Protein AF-A0A947QPL3-F1 (afdb_monomer_lite)

Sequence (149 aa):
MFKGFVDMWQIWFLKKYSDRPLHLFGVGGIFISGLGTMILIPGDYVTPADLKDLAFYTEAAEVTVSDPDGRWIVFSQGYLPNWKAYIDGSETKIYRVDGILMGVFLPPGTHKILFEYDDDLLGMVQHIKDRCFLDTYRIISLLNQKREK

Structure (mmCIF, N/CA/C/O backbone):
data_AF-A0A947QPL3-F1
#
_entry.id   AF-A0A947QPL3-F1
#
loop_
_atom_site.group_PDB
_atom_site.id
_atom_site.type_symbol
_atom_site.label_atom_id
_atom_site.label_alt_id
_atom_site.label_comp_id
_atom_site.label_asym_id
_atom_site.label_entity_id
_atom_site.label_seq_id
_atom_site.pdbx_PDB_ins_code
_atom_site.Cartn_x
_atom_site.Cartn_y
_atom_site.Cartn_z
_atom_site.occupancy
_atom_site.B_iso_or_equiv
_atom_site.auth_seq_id
_atom_site.auth_comp_id
_atom_site.auth_asym_id
_atom_site.auth_atom_id
_atom_site.pdbx_PDB_model_num
ATOM 1 N N . MET A 1 1 ? 47.272 -15.536 -20.206 1.00 68.94 1 MET A N 1
ATOM 2 C CA . MET A 1 1 ? 46.851 -15.211 -21.589 1.00 68.94 1 MET A CA 1
ATOM 3 C C . MET A 1 1 ? 45.784 -14.111 -21.642 1.00 68.94 1 MET A C 1
ATOM 5 O O . MET A 1 1 ? 45.967 -13.172 -22.397 1.00 68.94 1 MET A O 1
ATOM 9 N N . PHE A 1 2 ? 44.743 -14.140 -20.797 1.00 75.44 2 PHE A N 1
ATOM 10 C CA . PHE A 1 2 ? 43.670 -13.122 -20.797 1.00 75.44 2 PHE A CA 1
ATOM 11 C C . PHE A 1 2 ? 44.112 -11.697 -20.403 1.00 75.44 2 PHE A C 1
ATOM 13 O O . PHE A 1 2 ? 43.624 -10.722 -20.963 1.00 75.44 2 PHE A O 1
ATOM 20 N N . LYS A 1 3 ? 45.077 -11.564 -19.482 1.00 72.75 3 LYS A N 1
ATOM 21 C CA . LYS A 1 3 ? 45.511 -10.263 -18.942 1.00 72.75 3 LYS A CA 1
ATOM 22 C C . LYS A 1 3 ? 46.083 -9.304 -20.000 1.00 72.75 3 LYS A C 1
ATOM 24 O O . LYS A 1 3 ? 45.757 -8.128 -19.971 1.00 72.75 3 LYS A O 1
ATOM 29 N N . GLY A 1 4 ? 46.847 -9.809 -20.974 1.00 85.56 4 GLY A N 1
ATOM 30 C CA . GLY A 1 4 ? 47.403 -8.975 -22.051 1.00 85.56 4 GLY A CA 1
ATOM 31 C C . GLY A 1 4 ? 46.351 -8.482 -23.049 1.00 85.56 4 GLY A C 1
ATOM 32 O O . GLY A 1 4 ? 46.457 -7.372 -23.557 1.00 85.56 4 GLY A O 1
ATOM 33 N N . PHE A 1 5 ? 45.303 -9.274 -23.290 1.00 89.50 5 PHE A N 1
ATOM 34 C CA . PHE A 1 5 ? 44.168 -8.846 -24.107 1.00 89.50 5 PHE A CA 1
ATOM 35 C C . PHE A 1 5 ? 43.360 -7.750 -23.402 1.00 89.50 5 PHE A C 1
ATOM 37 O O . PHE A 1 5 ? 43.024 -6.745 -24.022 1.00 89.50 5 PHE A O 1
ATOM 44 N N . VAL A 1 6 ? 43.107 -7.919 -22.099 1.00 82.62 6 VAL A N 1
ATOM 45 C CA . VAL A 1 6 ? 42.395 -6.928 -21.278 1.00 82.62 6 VAL A CA 1
ATOM 46 C C . VAL A 1 6 ? 43.172 -5.613 -21.201 1.00 82.62 6 VAL A C 1
ATOM 48 O O . VAL A 1 6 ? 42.583 -4.568 -21.456 1.00 82.62 6 VAL A O 1
ATOM 51 N N . ASP A 1 7 ? 44.483 -5.655 -20.947 1.00 84.62 7 ASP A N 1
ATOM 52 C CA . ASP A 1 7 ? 45.324 -4.449 -20.911 1.00 84.62 7 ASP A CA 1
ATOM 53 C C . ASP A 1 7 ? 45.351 -3.737 -22.271 1.00 84.62 7 ASP A C 1
ATOM 55 O O . ASP A 1 7 ? 45.200 -2.518 -22.345 1.00 84.62 7 ASP A O 1
ATOM 59 N N . MET A 1 8 ? 45.482 -4.483 -23.373 1.00 90.62 8 MET A N 1
ATOM 60 C CA . MET A 1 8 ? 45.481 -3.904 -24.719 1.00 90.62 8 MET A CA 1
ATOM 61 C C . MET A 1 8 ? 44.127 -3.269 -25.064 1.00 90.62 8 MET A C 1
ATOM 63 O O . MET A 1 8 ? 44.080 -2.180 -25.641 1.00 90.62 8 MET A O 1
ATOM 67 N N . TRP A 1 9 ? 43.026 -3.913 -24.671 1.00 84.69 9 TRP A N 1
ATOM 68 C CA . TRP A 1 9 ? 41.676 -3.386 -24.843 1.00 84.69 9 TRP A CA 1
ATOM 69 C C . TRP A 1 9 ? 41.435 -2.142 -23.976 1.00 84.69 9 TRP A C 1
ATOM 71 O O . TRP A 1 9 ? 40.903 -1.155 -24.480 1.00 84.69 9 TRP A O 1
ATOM 81 N N . GLN A 1 10 ? 41.902 -2.130 -22.721 1.00 80.44 10 GLN A N 1
ATOM 82 C CA . GLN A 1 10 ? 41.809 -0.970 -21.829 1.00 80.44 10 GLN A CA 1
ATOM 83 C C . GLN A 1 10 ? 42.613 0.226 -22.345 1.00 80.44 10 GLN A C 1
ATOM 85 O O . GLN A 1 10 ? 42.090 1.337 -22.379 1.00 80.44 10 GLN A O 1
ATOM 90 N N . ILE A 1 11 ? 43.853 0.020 -22.796 1.00 83.44 11 ILE A N 1
ATOM 91 C CA . ILE A 1 11 ? 44.698 1.100 -23.329 1.00 83.44 11 ILE A CA 1
ATOM 92 C C . ILE A 1 11 ? 44.093 1.671 -24.614 1.00 83.44 11 ILE A C 1
ATOM 94 O O . ILE A 1 11 ? 44.034 2.890 -24.790 1.00 83.44 11 ILE A O 1
ATOM 98 N N . TRP A 1 12 ? 43.610 0.804 -25.508 1.00 85.69 12 TRP A N 1
ATOM 99 C CA . TRP A 1 12 ? 42.926 1.232 -26.726 1.00 85.69 12 TRP A CA 1
ATOM 100 C C . TRP A 1 12 ? 41.656 2.027 -26.410 1.00 85.69 12 TRP A C 1
ATOM 102 O O . TRP A 1 12 ? 41.449 3.102 -26.975 1.00 85.69 12 TRP A O 1
ATOM 112 N N . PHE A 1 13 ? 40.835 1.530 -25.485 1.00 77.75 13 PHE A N 1
ATOM 113 C CA . PHE A 1 13 ? 39.587 2.163 -25.077 1.00 77.75 13 PHE A CA 1
ATOM 114 C C . PHE A 1 13 ? 39.843 3.542 -24.459 1.00 77.75 13 PHE A C 1
ATOM 116 O O . PHE A 1 13 ? 39.280 4.536 -24.915 1.00 77.75 13 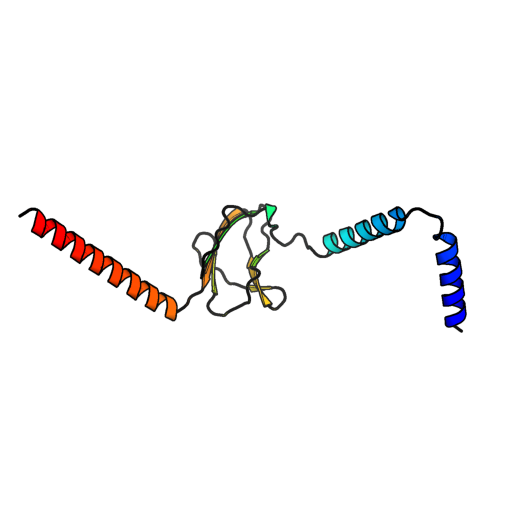PHE A O 1
ATOM 123 N N . LEU A 1 14 ? 40.767 3.634 -23.497 1.00 71.62 14 LEU A N 1
ATOM 124 C CA . LEU A 1 14 ? 41.124 4.900 -22.857 1.00 71.62 14 LEU A CA 1
ATOM 125 C C . LEU A 1 14 ? 41.668 5.905 -23.876 1.00 71.62 14 LEU A C 1
ATOM 127 O O . LEU A 1 14 ? 41.255 7.057 -23.866 1.00 71.62 14 LEU A O 1
ATOM 131 N N . LYS A 1 15 ? 42.502 5.479 -24.830 1.00 77.38 15 LYS A N 1
ATOM 132 C CA . LYS A 1 15 ? 43.033 6.374 -25.868 1.00 77.38 15 LYS A CA 1
ATOM 133 C C . LYS A 1 15 ? 41.975 6.816 -26.885 1.00 77.38 15 LYS A C 1
ATOM 135 O O . LYS A 1 15 ? 42.004 7.950 -27.347 1.00 77.38 15 LYS A O 1
ATOM 140 N N . LYS A 1 16 ? 41.031 5.940 -27.246 1.00 76.75 16 LYS A N 1
ATOM 141 C CA . LYS A 1 16 ? 39.964 6.233 -28.221 1.00 76.75 16 LYS A CA 1
ATOM 142 C C . LYS A 1 16 ? 38.925 7.219 -27.675 1.00 76.75 16 LYS A C 1
ATOM 144 O O . LYS A 1 16 ? 38.334 7.963 -28.463 1.00 76.75 16 LYS A O 1
ATOM 149 N N . TYR A 1 17 ? 38.713 7.212 -26.359 1.00 67.19 17 TYR A N 1
ATOM 150 C CA . TYR A 1 17 ? 37.692 8.010 -25.680 1.00 67.19 17 TYR A CA 1
ATOM 151 C C . TYR A 1 17 ? 38.248 9.110 -24.750 1.00 67.19 17 TYR A C 1
ATOM 153 O O . TYR A 1 17 ? 37.446 9.874 -24.226 1.00 67.19 17 TYR A O 1
ATOM 161 N N . SER A 1 18 ? 39.576 9.256 -24.603 1.00 68.81 18 SER A N 1
ATOM 162 C CA . SER A 1 18 ? 40.235 10.337 -23.831 1.00 68.81 18 SER A CA 1
ATOM 163 C C . SER A 1 18 ? 39.877 11.740 -24.335 1.00 68.81 18 SER A C 1
ATOM 165 O O . SER A 1 18 ? 39.705 12.656 -23.538 1.00 68.81 18 SER A O 1
ATOM 167 N N . ASP A 1 19 ? 39.714 11.898 -25.652 1.00 71.12 19 ASP A N 1
ATOM 168 C CA . ASP A 1 19 ? 39.564 13.215 -26.291 1.00 71.12 19 ASP A CA 1
ATOM 169 C C . ASP A 1 19 ? 38.110 13.539 -26.697 1.00 71.12 19 ASP A C 1
ATOM 171 O O . ASP A 1 19 ? 37.863 14.499 -27.428 1.00 71.12 19 ASP A O 1
ATOM 175 N N . ARG A 1 20 ? 37.119 12.733 -26.273 1.00 68.44 20 ARG A N 1
ATOM 176 C CA . ARG A 1 20 ? 35.694 12.954 -26.600 1.00 68.44 20 ARG A CA 1
ATOM 177 C C . ARG A 1 20 ? 34.917 13.483 -25.382 1.00 68.44 20 ARG A C 1
ATOM 179 O O . ARG A 1 20 ? 35.105 12.973 -24.283 1.00 68.44 20 ARG A O 1
ATOM 186 N N . PRO A 1 21 ? 34.016 14.473 -25.551 1.00 59.44 21 PRO A N 1
ATOM 187 C CA . PRO A 1 21 ? 33.370 15.160 -24.432 1.00 59.44 21 PRO A CA 1
ATOM 188 C C . PRO A 1 21 ? 32.486 14.222 -23.595 1.00 59.44 21 PRO A C 1
ATOM 190 O O . PRO A 1 21 ? 31.703 13.447 -24.148 1.00 59.44 21 PRO A O 1
ATOM 193 N N . LEU A 1 22 ? 32.568 14.368 -22.266 1.00 62.41 22 LEU A N 1
ATOM 194 C CA . LEU A 1 22 ? 31.955 13.571 -21.182 1.00 62.41 22 LEU A CA 1
ATOM 195 C C . LEU A 1 22 ? 30.463 13.186 -21.369 1.00 62.41 22 LEU A C 1
ATOM 197 O O . LEU A 1 22 ? 29.989 12.217 -20.776 1.00 62.41 22 LEU A O 1
ATOM 201 N N . HIS A 1 23 ? 29.720 13.895 -22.226 1.00 64.31 23 HIS A N 1
ATOM 202 C CA . HIS A 1 23 ? 28.300 13.654 -22.511 1.00 64.31 23 HIS A CA 1
ATOM 203 C C . HIS A 1 23 ? 27.981 12.258 -23.082 1.00 64.31 23 HIS A C 1
ATOM 205 O O . HIS A 1 23 ? 26.883 11.761 -22.849 1.00 64.31 23 HIS A O 1
ATOM 211 N N . LEU A 1 24 ? 28.911 11.596 -23.788 1.00 64.00 24 LEU A N 1
ATOM 212 C CA . LEU A 1 24 ? 28.639 10.284 -24.397 1.00 64.00 24 LEU A CA 1
ATOM 213 C C . LEU A 1 24 ? 28.476 9.182 -23.333 1.00 64.00 24 LEU A C 1
ATOM 215 O O . LEU A 1 24 ? 27.662 8.275 -23.493 1.00 64.00 24 LEU A O 1
ATOM 219 N N . PHE A 1 25 ? 29.219 9.295 -22.228 1.00 63.41 25 PHE A N 1
ATOM 220 C CA . PHE A 1 25 ? 29.116 8.385 -21.085 1.00 63.41 25 PHE A CA 1
ATOM 221 C C . PHE A 1 25 ? 27.958 8.760 -20.157 1.00 63.41 25 PHE A C 1
ATOM 223 O O . PHE A 1 25 ? 27.276 7.872 -19.651 1.00 63.41 25 PHE A O 1
ATOM 230 N N . GLY A 1 26 ? 27.679 10.057 -19.993 1.00 65.31 26 GLY A N 1
ATOM 231 C CA . GLY A 1 26 ? 26.525 10.527 -19.223 1.00 65.31 26 GLY A CA 1
ATOM 232 C C . GLY A 1 26 ? 25.193 10.111 -19.851 1.00 65.31 26 GLY A C 1
ATOM 233 O O . GLY A 1 26 ? 24.384 9.457 -19.202 1.00 65.31 26 GLY A O 1
ATOM 234 N N . VAL A 1 27 ? 24.978 10.420 -21.134 1.00 70.31 27 VAL A N 1
ATOM 235 C CA . VAL A 1 27 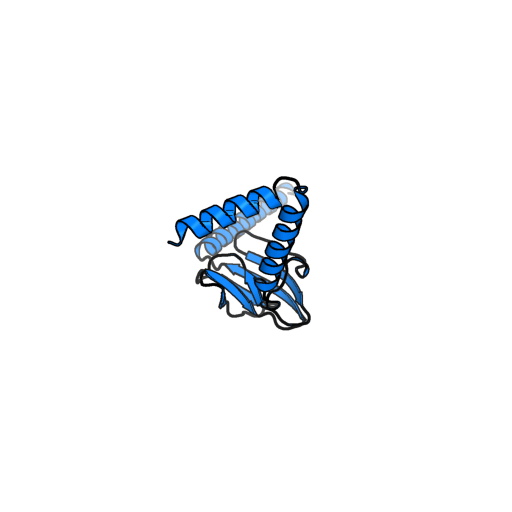? 23.705 10.143 -21.823 1.00 70.31 27 VAL A CA 1
ATOM 236 C C . VAL A 1 27 ? 23.484 8.642 -22.008 1.00 70.31 27 VAL A C 1
ATOM 238 O O . VAL A 1 27 ? 22.377 8.164 -21.776 1.00 70.31 27 VAL A O 1
ATOM 241 N N . GLY A 1 28 ? 24.529 7.879 -22.351 1.00 73.44 28 GLY A N 1
ATOM 242 C CA . GLY A 1 28 ? 24.443 6.418 -22.433 1.00 73.44 28 GLY A CA 1
ATOM 243 C C . GLY A 1 28 ? 24.114 5.770 -21.085 1.00 73.44 28 GLY A C 1
ATOM 244 O O . GLY A 1 28 ? 23.262 4.887 -21.019 1.00 73.44 28 GLY A O 1
ATOM 245 N N . GLY A 1 29 ? 24.725 6.251 -19.997 1.00 71.69 29 GLY A N 1
ATOM 246 C CA . GLY A 1 29 ? 24.426 5.786 -18.642 1.00 71.69 29 GLY A CA 1
ATOM 247 C C . GLY A 1 29 ? 23.004 6.129 -18.192 1.00 71.69 29 GLY A C 1
ATOM 248 O O . GLY A 1 29 ? 22.332 5.279 -17.610 1.00 71.69 29 GLY A O 1
ATOM 249 N N . ILE A 1 30 ? 22.511 7.328 -18.525 1.00 74.56 30 ILE A N 1
ATOM 250 C CA . ILE A 1 30 ? 21.128 7.751 -18.252 1.00 74.56 30 ILE A CA 1
ATOM 251 C C . ILE A 1 30 ? 20.137 6.886 -19.042 1.00 74.56 30 ILE A C 1
ATOM 253 O O . ILE A 1 30 ? 19.139 6.445 -18.481 1.00 74.56 30 ILE A O 1
ATOM 257 N N . PHE A 1 31 ? 20.432 6.573 -20.307 1.00 78.44 31 PHE A N 1
ATOM 258 C CA . PHE A 1 31 ? 19.586 5.708 -21.134 1.00 78.44 31 PHE A CA 1
ATOM 259 C C . PHE A 1 31 ? 19.512 4.272 -20.611 1.00 78.44 31 PHE A C 1
ATOM 261 O O . PHE A 1 31 ? 18.423 3.714 -20.513 1.00 78.44 31 PHE A O 1
ATOM 268 N N . ILE A 1 32 ? 20.652 3.674 -20.253 1.00 77.38 32 ILE A N 1
ATOM 269 C CA . ILE A 1 32 ? 20.696 2.307 -19.711 1.00 77.38 32 ILE A CA 1
ATOM 270 C C . ILE A 1 32 ? 19.989 2.251 -18.354 1.00 77.38 32 ILE A C 1
ATOM 272 O O . ILE A 1 32 ? 19.215 1.329 -18.106 1.00 77.38 32 ILE A O 1
ATOM 276 N N . SER A 1 33 ? 20.197 3.259 -17.504 1.00 73.75 33 SER A N 1
ATOM 277 C CA . SER A 1 33 ? 19.512 3.358 -16.210 1.00 73.75 33 SER A CA 1
ATOM 278 C C . SER A 1 33 ? 17.999 3.512 -16.387 1.00 73.75 33 SER A C 1
ATOM 280 O O . SER A 1 33 ? 17.240 2.796 -15.743 1.00 73.75 33 SER A O 1
ATOM 282 N N . GLY A 1 34 ? 17.560 4.379 -17.308 1.00 75.62 34 GLY A N 1
ATOM 283 C CA . GLY A 1 34 ? 16.144 4.615 -17.593 1.00 75.62 34 GLY A CA 1
ATOM 284 C C . GLY A 1 34 ? 15.432 3.398 -18.190 1.00 75.62 34 GLY A C 1
ATOM 285 O O . GLY A 1 34 ? 14.327 3.058 -17.769 1.00 75.62 34 GLY A O 1
ATOM 286 N N . LEU A 1 35 ? 16.081 2.687 -19.120 1.00 73.19 35 LEU A N 1
ATOM 287 C CA . LEU A 1 35 ? 15.561 1.425 -19.655 1.00 73.19 35 LEU A CA 1
ATOM 288 C C . LEU A 1 35 ? 15.494 0.340 -18.575 1.00 73.19 35 LEU A C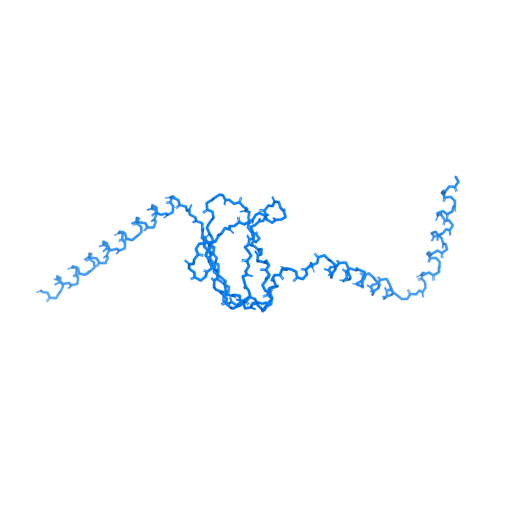 1
ATOM 290 O O . LEU A 1 35 ? 14.513 -0.396 -18.514 1.00 73.19 35 LEU A O 1
ATOM 294 N N . GLY A 1 36 ? 16.492 0.275 -17.689 1.00 67.12 36 GLY A N 1
ATOM 295 C CA . GLY A 1 36 ? 16.482 -0.634 -16.545 1.00 67.12 36 GLY A CA 1
ATOM 296 C C . GLY A 1 36 ? 15.285 -0.384 -15.628 1.00 67.12 36 GLY A C 1
ATOM 297 O O . GLY A 1 36 ? 14.559 -1.317 -15.301 1.00 67.12 36 GLY A O 1
ATOM 298 N N . THR A 1 37 ? 15.017 0.876 -15.278 1.00 67.88 37 THR A N 1
ATOM 299 C CA . THR A 1 37 ? 13.858 1.224 -14.443 1.00 67.88 37 THR A CA 1
ATOM 300 C C . THR A 1 37 ? 12.522 0.960 -15.138 1.00 67.88 37 THR A C 1
ATOM 302 O O . THR A 1 37 ? 11.579 0.543 -14.479 1.00 67.88 37 THR A O 1
ATOM 305 N N . MET A 1 38 ? 12.437 1.137 -16.461 1.00 66.50 38 MET A N 1
ATOM 306 C CA . MET A 1 38 ? 11.212 0.879 -17.229 1.00 66.50 38 MET A CA 1
ATOM 307 C C . MET A 1 38 ? 10.861 -0.614 -17.305 1.00 66.50 38 MET A C 1
ATOM 309 O O . MET A 1 38 ? 9.689 -0.966 -17.331 1.00 66.50 38 MET A O 1
ATOM 313 N N . ILE A 1 39 ? 11.866 -1.492 -17.320 1.00 67.88 39 ILE A N 1
ATOM 314 C CA . ILE A 1 39 ? 11.669 -2.949 -17.308 1.00 67.88 39 ILE A CA 1
ATOM 315 C C . ILE A 1 39 ? 11.292 -3.453 -15.905 1.00 67.88 39 ILE A C 1
ATOM 317 O O . ILE A 1 39 ? 10.568 -4.438 -15.782 1.00 67.88 39 ILE A O 1
ATOM 321 N N . LEU A 1 40 ? 11.782 -2.795 -14.849 1.00 63.59 40 LEU A N 1
ATOM 322 C CA . LEU A 1 40 ? 11.586 -3.226 -13.459 1.00 63.59 40 LEU A CA 1
ATOM 323 C C . LEU A 1 40 ? 10.266 -2.771 -12.830 1.00 63.59 40 LEU A C 1
ATOM 325 O O . LEU A 1 40 ? 9.913 -3.282 -11.771 1.00 63.59 40 LEU A O 1
ATOM 329 N N . ILE A 1 41 ? 9.540 -1.841 -13.454 1.00 63.50 41 ILE A N 1
ATOM 330 C CA . ILE A 1 41 ? 8.180 -1.484 -13.042 1.00 63.50 41 ILE A CA 1
ATOM 331 C C . ILE A 1 41 ? 7.230 -2.220 -13.991 1.00 63.50 41 ILE A C 1
ATOM 333 O O . ILE A 1 41 ? 6.902 -1.679 -15.049 1.00 63.50 41 ILE A O 1
ATOM 337 N N . PRO A 1 42 ? 6.810 -3.464 -13.687 1.00 60.25 42 PRO A N 1
ATOM 338 C CA . PRO A 1 42 ? 5.735 -4.072 -14.451 1.00 60.25 42 PRO A CA 1
ATOM 339 C C . PRO A 1 42 ? 4.507 -3.160 -14.339 1.00 60.25 42 PRO A C 1
ATOM 341 O O . PRO A 1 42 ? 4.223 -2.615 -13.269 1.00 60.25 42 PRO A O 1
ATOM 344 N N . GLY A 1 43 ? 3.782 -2.983 -15.446 1.00 65.31 43 GLY A N 1
ATOM 345 C CA . GLY A 1 43 ? 2.567 -2.159 -15.522 1.00 65.31 43 GLY A CA 1
ATOM 346 C C . GLY A 1 43 ? 1.406 -2.662 -14.658 1.00 65.31 43 GLY A C 1
ATOM 347 O O . GLY A 1 43 ? 0.301 -2.152 -14.767 1.00 65.31 43 GLY A O 1
ATOM 348 N N . ASP A 1 44 ? 1.659 -3.645 -13.800 1.00 68.69 44 ASP A N 1
ATOM 349 C CA . ASP A 1 44 ? 0.693 -4.317 -12.944 1.00 68.69 44 ASP A CA 1
ATOM 350 C C . ASP A 1 44 ? 0.488 -3.586 -11.604 1.00 68.69 44 ASP A C 1
ATOM 352 O O . ASP A 1 44 ? -0.370 -3.987 -10.817 1.00 68.69 44 ASP A O 1
ATOM 356 N N . TYR A 1 45 ? 1.257 -2.520 -11.334 1.00 77.06 45 TYR A N 1
ATOM 357 C CA . TYR A 1 45 ? 1.168 -1.721 -10.108 1.00 77.06 45 TYR A CA 1
ATOM 358 C C . TYR A 1 45 ? 0.536 -0.343 -10.340 1.00 77.06 45 TYR A C 1
ATOM 360 O O . TYR A 1 45 ? 0.749 0.317 -11.363 1.00 77.06 45 TYR A O 1
ATOM 368 N N . VAL A 1 46 ? -0.226 0.122 -9.350 1.00 77.81 46 VAL A N 1
ATOM 369 C CA . VAL A 1 46 ? -0.741 1.497 -9.310 1.00 77.81 46 VAL A CA 1
ATOM 370 C C . VAL A 1 46 ? 0.409 2.465 -9.037 1.00 77.81 46 VAL A C 1
ATOM 372 O O . VAL A 1 46 ? 1.200 2.265 -8.113 1.00 77.81 46 VAL A O 1
ATOM 375 N N . THR A 1 47 ? 0.512 3.529 -9.835 1.00 75.69 47 THR A N 1
ATOM 376 C CA . THR A 1 47 ? 1.569 4.534 -9.665 1.00 75.69 47 THR A CA 1
ATOM 377 C C . THR A 1 47 ? 1.118 5.650 -8.718 1.00 75.69 47 THR A C 1
ATOM 379 O O . THR A 1 47 ? -0.079 5.919 -8.625 1.00 75.69 47 THR A O 1
ATOM 382 N N . PRO A 1 48 ? 2.038 6.375 -8.047 1.00 73.44 48 PRO A N 1
ATOM 383 C CA . PRO A 1 48 ? 1.666 7.503 -7.186 1.00 73.44 48 PRO A CA 1
ATOM 384 C C . PRO A 1 48 ? 0.857 8.598 -7.897 1.00 73.44 48 PRO A C 1
ATOM 386 O O . PRO A 1 48 ? 0.145 9.348 -7.240 1.00 73.44 48 PRO A O 1
ATOM 389 N N . ALA A 1 49 ? 0.961 8.689 -9.228 1.00 74.50 49 ALA A N 1
ATOM 390 C CA . ALA A 1 49 ? 0.202 9.634 -10.044 1.00 74.50 49 ALA A CA 1
ATOM 391 C C . ALA A 1 49 ? -1.301 9.303 -10.115 1.00 74.50 49 ALA A C 1
ATOM 393 O O . ALA A 1 49 ? -2.109 10.198 -10.352 1.00 74.50 49 ALA A O 1
ATOM 394 N N . ASP A 1 50 ? -1.666 8.040 -9.884 1.00 78.88 50 ASP A N 1
ATOM 395 C CA . ASP A 1 50 ? -3.044 7.543 -9.939 1.00 78.88 50 ASP A CA 1
ATOM 396 C C . ASP A 1 50 ? -3.765 7.667 -8.575 1.00 78.88 50 ASP A C 1
ATOM 398 O O . ASP A 1 50 ? -4.970 7.418 -8.469 1.00 78.88 50 ASP A O 1
ATOM 402 N N . LEU A 1 51 ? -3.034 8.056 -7.521 1.00 82.69 51 LEU A N 1
ATOM 403 C CA . LEU A 1 51 ? -3.544 8.192 -6.156 1.00 82.69 51 LEU A CA 1
ATOM 404 C C . LEU A 1 51 ? -4.159 9.579 -5.927 1.00 82.69 51 LEU A C 1
ATOM 406 O O . LEU A 1 51 ? -3.591 10.609 -6.290 1.00 82.69 51 LEU A O 1
ATOM 410 N N . LYS A 1 52 ? -5.306 9.606 -5.252 1.00 84.44 52 LYS A N 1
ATOM 411 C CA . LYS A 1 52 ? -6.004 10.809 -4.790 1.00 84.44 52 LYS A CA 1
ATOM 412 C C . LYS A 1 52 ? -6.299 10.703 -3.298 1.00 84.44 52 LYS A C 1
ATOM 414 O O . LYS A 1 52 ? -6.458 9.606 -2.766 1.00 84.44 52 LYS A O 1
ATOM 419 N N . ASP A 1 53 ? -6.368 11.857 -2.638 1.00 84.25 53 ASP A N 1
ATOM 420 C CA . ASP A 1 53 ? -6.800 11.986 -1.238 1.00 84.25 53 ASP A CA 1
ATOM 421 C C . ASP A 1 53 ? -6.070 11.036 -0.278 1.00 84.25 53 ASP A C 1
ATOM 423 O O . ASP A 1 53 ? -6.661 10.432 0.613 1.00 84.25 53 ASP A O 1
ATOM 427 N N . LEU A 1 54 ? -4.762 10.881 -0.492 1.00 84.62 54 LEU A N 1
ATOM 428 C CA . LEU A 1 54 ? -3.915 10.044 0.342 1.00 84.62 54 LEU A CA 1
ATOM 429 C C . LEU A 1 54 ? -3.765 10.681 1.729 1.00 84.62 54 LEU A C 1
ATOM 431 O O . LEU A 1 54 ? -3.146 11.739 1.871 1.00 84.62 54 LEU A O 1
ATOM 435 N N . ALA A 1 55 ? -4.302 10.015 2.746 1.00 83.25 55 ALA A N 1
ATOM 436 C CA . ALA A 1 55 ? -4.213 10.417 4.139 1.00 83.25 55 ALA A CA 1
ATOM 437 C C . ALA A 1 55 ? -3.576 9.298 4.968 1.00 83.25 55 ALA A C 1
ATOM 439 O O . ALA A 1 55 ? -4.012 8.148 4.944 1.00 83.25 55 ALA A O 1
ATOM 440 N N . PHE A 1 56 ? -2.542 9.648 5.729 1.00 79.31 56 PHE A N 1
ATOM 441 C CA . PHE A 1 56 ? -1.896 8.737 6.667 1.00 79.31 56 PHE A CA 1
ATOM 442 C C . PHE A 1 56 ? -2.237 9.143 8.096 1.00 79.31 56 PHE A C 1
ATOM 444 O O . PHE A 1 56 ? -2.054 10.295 8.492 1.00 79.31 56 PHE A O 1
ATOM 451 N N . TYR A 1 57 ? -2.687 8.167 8.868 1.00 78.50 57 TYR A N 1
ATOM 452 C CA . TYR A 1 57 ? -2.876 8.227 10.307 1.00 78.50 57 TYR A CA 1
ATOM 453 C C . TYR A 1 57 ? -1.840 7.327 10.989 1.00 78.50 57 TYR A C 1
ATOM 455 O O . TYR A 1 57 ? -1.073 6.620 10.335 1.00 78.50 57 TYR A O 1
ATOM 463 N N . THR A 1 58 ? -1.809 7.354 12.319 1.00 74.81 58 THR A N 1
ATOM 464 C CA . THR A 1 58 ? -0.875 6.541 13.110 1.00 74.81 58 THR A CA 1
ATOM 465 C C . THR A 1 58 ? -1.074 5.039 12.877 1.00 74.81 58 THR A C 1
ATOM 467 O O . THR A 1 58 ? -0.096 4.322 12.686 1.00 74.81 58 THR A O 1
ATOM 470 N N . GLU A 1 59 ? -2.329 4.578 12.844 1.00 80.12 59 GLU A N 1
ATOM 471 C CA . GLU A 1 59 ? -2.706 3.161 12.681 1.00 80.12 59 GLU A CA 1
ATOM 472 C C . GLU A 1 59 ? -3.521 2.877 11.415 1.00 80.12 59 GLU A C 1
ATOM 474 O O . GLU A 1 59 ? -3.888 1.735 11.158 1.00 80.12 59 GLU A O 1
ATOM 479 N N . ALA A 1 60 ? -3.807 3.896 10.608 1.00 83.88 60 ALA A N 1
ATOM 480 C CA . ALA A 1 60 ? -4.615 3.739 9.410 1.00 83.88 60 ALA A CA 1
ATOM 481 C C . ALA A 1 60 ? -4.032 4.515 8.232 1.00 83.88 60 ALA A C 1
ATOM 483 O O . ALA A 1 60 ? -3.403 5.555 8.402 1.00 83.88 60 ALA A O 1
ATOM 484 N N . ALA A 1 61 ? -4.255 4.027 7.022 1.00 86.81 61 ALA A N 1
ATOM 485 C CA . ALA A 1 61 ? -3.955 4.749 5.800 1.00 86.81 61 ALA A CA 1
ATOM 486 C C . ALA A 1 61 ? -5.165 4.676 4.880 1.00 86.81 61 ALA A C 1
ATOM 488 O O . ALA A 1 61 ? -5.667 3.596 4.574 1.00 86.81 61 ALA A O 1
ATOM 489 N N . GLU A 1 62 ? -5.622 5.839 4.447 1.00 89.31 62 GLU A N 1
ATOM 490 C CA . GLU A 1 62 ? -6.743 5.980 3.539 1.00 89.31 62 GLU A CA 1
ATOM 491 C C . GLU A 1 62 ? -6.227 6.501 2.202 1.00 89.31 62 GLU A C 1
ATOM 493 O O . GLU A 1 62 ? -5.443 7.451 2.146 1.00 89.31 62 GLU A O 1
ATOM 498 N N . VAL A 1 63 ? -6.649 5.865 1.115 1.00 90.44 63 VAL A N 1
ATOM 499 C CA . VAL A 1 63 ? -6.280 6.280 -0.232 1.00 90.44 63 VAL A CA 1
ATOM 500 C C . VAL A 1 63 ? -7.447 6.082 -1.179 1.00 90.44 63 VAL A C 1
ATOM 502 O O . VAL A 1 63 ? -8.102 5.042 -1.174 1.00 90.44 63 VAL A O 1
ATOM 505 N N . THR A 1 64 ? -7.705 7.079 -2.016 1.00 89.88 64 THR A N 1
ATOM 506 C CA . THR A 1 64 ? -8.664 6.954 -3.111 1.00 89.88 64 THR A CA 1
ATOM 507 C C . THR A 1 64 ? -7.892 6.705 -4.391 1.00 89.88 64 THR A C 1
ATOM 509 O O . THR A 1 64 ? -7.007 7.476 -4.753 1.00 89.88 64 THR A O 1
ATOM 512 N N . VAL A 1 65 ? -8.206 5.624 -5.093 1.00 88.81 65 VAL A N 1
ATOM 513 C CA . VAL A 1 65 ? -7.528 5.274 -6.342 1.00 88.81 65 VAL A CA 1
ATOM 514 C C . VAL A 1 65 ? -8.546 5.175 -7.454 1.00 88.81 65 VAL A C 1
ATOM 516 O O . VAL A 1 65 ? -9.613 4.596 -7.280 1.00 88.81 65 VAL A O 1
ATOM 519 N N . SER A 1 66 ? -8.215 5.767 -8.597 1.00 87.06 66 SER A N 1
ATOM 520 C CA . SER A 1 66 ? -9.003 5.655 -9.817 1.00 87.06 66 SER A CA 1
ATOM 521 C C . SER A 1 66 ? -8.173 4.936 -10.863 1.00 87.06 66 SER A C 1
ATOM 523 O O . SER A 1 66 ? -7.317 5.555 -11.488 1.00 87.06 66 SER A O 1
ATOM 525 N N . ASP A 1 67 ? -8.445 3.651 -11.063 1.00 85.31 67 ASP A N 1
ATOM 526 C CA . ASP A 1 67 ? -7.692 2.812 -11.988 1.00 85.31 67 ASP A CA 1
ATOM 527 C C . ASP A 1 67 ? -8.628 2.094 -12.977 1.00 85.31 67 ASP A C 1
ATOM 529 O O . ASP A 1 67 ? -9.495 1.339 -12.543 1.00 85.31 67 ASP A O 1
ATOM 533 N N . PRO A 1 68 ? -8.496 2.311 -14.299 1.00 82.75 68 PRO A N 1
ATOM 534 C CA . PRO A 1 68 ? -9.355 1.666 -15.293 1.00 82.75 68 PRO A CA 1
ATOM 535 C C . PRO A 1 68 ? -9.053 0.177 -15.518 1.00 82.75 68 PRO A C 1
ATOM 537 O O . PRO A 1 68 ? -9.951 -0.544 -15.948 1.00 82.75 68 PRO A O 1
ATOM 540 N N . ASP A 1 69 ? -7.830 -0.283 -15.237 1.00 81.75 69 ASP A N 1
ATOM 541 C CA . ASP A 1 69 ? -7.354 -1.606 -15.671 1.00 81.75 69 ASP A CA 1
ATOM 542 C C . ASP A 1 69 ? -7.306 -2.653 -14.544 1.00 81.75 69 ASP A C 1
ATOM 544 O O . ASP A 1 69 ? -7.202 -3.847 -14.819 1.00 81.75 69 ASP A O 1
ATOM 548 N N . GLY A 1 70 ? -7.445 -2.228 -13.284 1.00 83.50 70 GLY A N 1
ATOM 549 C CA . GLY A 1 70 ? -7.455 -3.110 -12.119 1.00 83.50 70 GLY A CA 1
ATOM 550 C C . GLY A 1 70 ? -6.067 -3.664 -11.798 1.00 83.50 70 GLY A C 1
ATOM 551 O O . GLY A 1 70 ? -5.683 -4.747 -12.244 1.00 83.50 70 GLY A O 1
ATOM 552 N N . ARG A 1 71 ? -5.300 -2.905 -11.017 1.00 88.50 71 ARG A N 1
ATOM 553 C CA . ARG A 1 71 ? -3.900 -3.191 -10.684 1.00 88.50 71 ARG A CA 1
ATOM 554 C C . ARG A 1 71 ? -3.689 -3.499 -9.203 1.00 88.50 71 ARG A C 1
ATOM 556 O O . ARG A 1 71 ? -4.558 -3.326 -8.346 1.00 88.50 71 ARG A O 1
ATOM 563 N N . TRP A 1 72 ? -2.489 -3.972 -8.886 1.00 86.88 72 TRP A N 1
ATOM 564 C CA . TRP A 1 72 ? -2.055 -4.173 -7.511 1.00 86.88 72 TRP A CA 1
ATOM 565 C C . TRP A 1 72 ? -1.680 -2.842 -6.866 1.00 86.88 72 TRP A C 1
ATOM 567 O O . TRP A 1 72 ? -0.872 -2.073 -7.392 1.00 86.88 72 TRP A O 1
ATOM 577 N N . ILE A 1 73 ? -2.216 -2.607 -5.673 1.00 88.00 73 ILE A N 1
ATOM 578 C CA . ILE A 1 73 ? -1.733 -1.565 -4.775 1.00 88.00 73 ILE A CA 1
ATOM 579 C C . ILE A 1 73 ? -0.826 -2.211 -3.757 1.00 88.00 73 ILE A C 1
ATOM 581 O O . ILE A 1 73 ? -1.232 -3.125 -3.041 1.00 88.00 73 ILE A O 1
ATOM 585 N N . VAL A 1 74 ? 0.404 -1.714 -3.698 1.00 87.56 74 VAL A N 1
ATOM 586 C CA . VAL A 1 74 ? 1.396 -2.147 -2.724 1.00 87.56 74 VAL A CA 1
ATOM 587 C C . VAL A 1 74 ? 1.513 -1.071 -1.662 1.00 87.56 74 VAL A C 1
ATOM 589 O O . VAL A 1 74 ? 1.873 0.074 -1.932 1.00 87.56 74 VAL A O 1
ATOM 592 N N . PHE A 1 75 ? 1.212 -1.457 -0.434 1.00 84.81 75 PHE A N 1
ATOM 593 C CA . PHE A 1 75 ? 1.453 -0.654 0.740 1.00 84.81 75 PHE A CA 1
ATOM 594 C C . PHE A 1 75 ? 2.853 -0.982 1.259 1.00 84.81 75 PHE A C 1
ATOM 596 O O . PHE A 1 75 ? 3.126 -2.103 1.691 1.00 84.81 75 PHE A O 1
ATOM 603 N N . SER A 1 76 ? 3.758 0.002 1.211 1.00 81.44 76 SER A N 1
ATOM 604 C CA . SER A 1 76 ? 5.177 -0.157 1.573 1.00 81.44 76 SER A CA 1
ATOM 605 C C . SER A 1 76 ? 5.423 -0.313 3.089 1.00 81.44 76 SER A C 1
ATOM 607 O O . SER A 1 76 ? 6.473 0.078 3.600 1.00 81.44 76 SER A O 1
ATOM 609 N N . GLN A 1 77 ? 4.457 -0.865 3.819 1.00 78.69 77 GLN A N 1
ATOM 610 C CA . GLN A 1 77 ? 4.577 -1.239 5.222 1.00 78.69 77 GLN A CA 1
ATOM 611 C C . GLN A 1 77 ? 4.801 -2.745 5.354 1.00 78.69 77 GLN A C 1
ATOM 613 O O . GLN A 1 77 ? 4.383 -3.538 4.506 1.00 78.69 77 GLN A O 1
ATOM 618 N N . GLY A 1 78 ? 5.483 -3.136 6.430 1.00 80.38 78 GLY A N 1
ATOM 619 C CA . GLY A 1 78 ? 5.762 -4.540 6.709 1.00 80.38 78 GLY A CA 1
ATOM 620 C C . GLY A 1 78 ? 4.482 -5.322 7.000 1.00 80.38 78 GLY A C 1
ATOM 621 O O . GLY A 1 78 ? 3.635 -4.862 7.764 1.00 80.38 78 GLY A O 1
ATOM 622 N N . TYR A 1 79 ? 4.361 -6.518 6.423 1.00 79.69 79 TYR A N 1
ATOM 623 C CA . TYR A 1 79 ? 3.242 -7.423 6.689 1.00 79.69 79 TYR A CA 1
ATOM 624 C C . TYR A 1 79 ? 3.183 -7.816 8.175 1.00 79.69 79 TYR A C 1
ATOM 626 O O . TYR A 1 79 ? 4.027 -8.577 8.656 1.00 79.69 79 TYR A O 1
ATOM 634 N N . LEU A 1 80 ? 2.163 -7.320 8.885 1.00 79.94 80 LEU A N 1
ATOM 635 C CA . LEU A 1 80 ? 1.807 -7.732 10.247 1.00 79.94 80 LEU A CA 1
ATOM 636 C C . LEU A 1 80 ? 0.414 -8.382 10.245 1.00 79.94 80 LEU A C 1
ATOM 638 O O . LEU A 1 80 ? -0.454 -7.948 9.490 1.00 79.94 80 LEU A O 1
ATOM 642 N N . PRO A 1 81 ? 0.177 -9.399 11.092 1.00 77.75 81 PRO A N 1
ATOM 643 C CA . PRO A 1 81 ? -1.065 -10.177 11.084 1.00 77.75 81 PRO A CA 1
ATOM 644 C C . PRO A 1 81 ? -2.321 -9.380 11.463 1.00 77.75 81 PRO A C 1
ATOM 646 O O . PRO A 1 81 ? -3.417 -9.809 11.125 1.00 77.75 81 PRO A O 1
ATOM 649 N N . ASN A 1 82 ? -2.167 -8.237 12.130 1.00 86.50 82 ASN A N 1
ATOM 650 C CA . ASN A 1 82 ? -3.284 -7.428 12.614 1.00 86.50 82 ASN A CA 1
ATOM 651 C C . ASN A 1 82 ? -3.742 -6.347 11.619 1.00 86.50 82 ASN A C 1
ATOM 653 O O . ASN A 1 82 ? -4.665 -5.594 11.916 1.00 86.50 82 ASN A O 1
ATOM 657 N N . TRP A 1 83 ? -3.114 -6.238 10.445 1.00 87.50 83 TRP A N 1
ATOM 658 C CA . TRP A 1 83 ? -3.602 -5.330 9.409 1.00 87.50 83 TRP A CA 1
ATOM 659 C C . TRP A 1 83 ? -4.869 -5.876 8.759 1.00 87.50 83 TRP A C 1
ATOM 661 O O . TRP A 1 83 ? -4.912 -7.024 8.315 1.00 87.50 83 TRP A O 1
ATOM 671 N N . LYS A 1 84 ? -5.867 -5.008 8.627 1.00 89.88 84 LYS A N 1
ATOM 672 C CA . LYS A 1 84 ? -7.072 -5.222 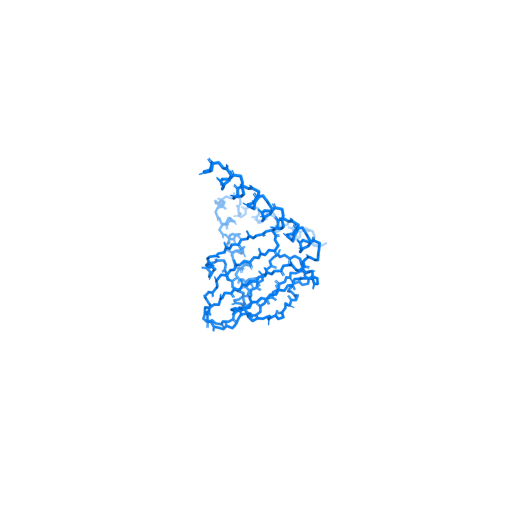7.830 1.00 89.88 84 LYS A CA 1
ATOM 673 C C . LYS A 1 84 ? -7.104 -4.209 6.697 1.00 89.88 84 LYS A C 1
ATOM 675 O O . LYS A 1 84 ? -6.634 -3.080 6.836 1.00 89.88 84 LYS A O 1
ATOM 680 N N . ALA A 1 85 ? -7.628 -4.632 5.555 1.00 91.25 85 ALA A N 1
ATOM 681 C CA . ALA A 1 85 ? -7.821 -3.768 4.403 1.00 91.25 85 ALA A CA 1
ATOM 682 C C . ALA A 1 85 ? -9.285 -3.800 3.989 1.00 91.25 85 ALA A C 1
ATOM 684 O O . ALA A 1 85 ? -9.914 -4.857 3.992 1.00 91.25 85 ALA A O 1
ATOM 685 N N . TYR A 1 86 ? -9.807 -2.651 3.588 1.00 91.94 86 TYR A N 1
ATOM 686 C CA . TYR A 1 86 ? -11.179 -2.494 3.140 1.00 91.94 86 TYR A CA 1
ATOM 687 C C . TYR A 1 86 ? -11.194 -1.767 1.801 1.00 91.94 86 TYR A C 1
ATOM 689 O O . TYR A 1 86 ? -10.531 -0.742 1.652 1.00 91.94 86 TYR A O 1
ATOM 697 N N . ILE A 1 87 ? -11.965 -2.281 0.845 1.00 93.12 87 ILE A N 1
ATOM 698 C CA . ILE A 1 87 ? -12.256 -1.624 -0.435 1.00 93.12 87 ILE A CA 1
ATOM 699 C C . ILE A 1 87 ? -13.718 -1.188 -0.385 1.00 93.12 87 ILE A C 1
ATOM 701 O O . ILE A 1 87 ? -14.603 -2.025 -0.215 1.00 93.12 87 ILE A O 1
ATOM 705 N N . ASP A 1 88 ? -13.975 0.116 -0.464 1.00 90.25 88 ASP A N 1
ATOM 706 C CA . ASP A 1 88 ? -15.310 0.724 -0.351 1.00 90.25 88 ASP A CA 1
ATOM 707 C C . ASP A 1 88 ? -16.094 0.265 0.896 1.00 90.25 88 ASP A C 1
ATOM 709 O O . ASP A 1 88 ? -17.317 0.133 0.886 1.00 90.25 88 ASP A O 1
ATOM 713 N N . GLY A 1 89 ? -15.373 -0.014 1.986 1.00 88.81 89 GLY A N 1
ATOM 714 C CA . GLY A 1 89 ? -15.932 -0.516 3.246 1.00 88.81 89 GLY A CA 1
ATOM 715 C C . GLY A 1 89 ? -16.116 -2.037 3.324 1.00 88.81 89 GLY A C 1
ATOM 716 O O . GLY A 1 89 ? -16.496 -2.537 4.378 1.00 88.81 89 GLY A O 1
ATOM 717 N N . SER A 1 90 ? -15.819 -2.790 2.260 1.00 89.88 90 SER A N 1
ATOM 718 C CA . SER A 1 90 ? -15.828 -4.259 2.277 1.00 89.88 90 SER A CA 1
ATOM 719 C C . SER A 1 90 ? -14.445 -4.813 2.608 1.00 89.88 90 SER A C 1
ATOM 721 O O . SER A 1 90 ? -13.469 -4.490 1.929 1.00 89.88 90 SER A O 1
ATOM 723 N N . GLU A 1 91 ? -14.357 -5.664 3.632 1.00 90.44 91 GLU A N 1
ATOM 724 C CA . GLU A 1 91 ? -13.094 -6.288 4.041 1.00 90.44 91 GLU A CA 1
ATOM 725 C C . GLU A 1 91 ? -12.505 -7.127 2.900 1.00 90.44 91 GLU A C 1
ATOM 727 O O . GLU A 1 91 ? -13.185 -7.940 2.270 1.00 90.44 91 GLU A O 1
ATOM 732 N N . THR A 1 92 ? -11.223 -6.912 2.624 1.00 91.50 92 THR A N 1
ATOM 733 C CA . THR A 1 92 ? -10.470 -7.578 1.569 1.00 91.50 92 THR A CA 1
ATOM 734 C C . THR A 1 92 ? -9.207 -8.203 2.129 1.00 91.50 92 THR A C 1
ATOM 736 O O . THR A 1 92 ? -8.523 -7.671 3.002 1.00 91.50 92 THR A O 1
ATOM 739 N N . LYS A 1 93 ? -8.870 -9.364 1.571 1.00 90.31 93 LYS A N 1
ATOM 740 C CA . LYS A 1 93 ? -7.661 -10.092 1.923 1.00 90.31 93 LYS A CA 1
ATOM 741 C C . LYS A 1 93 ?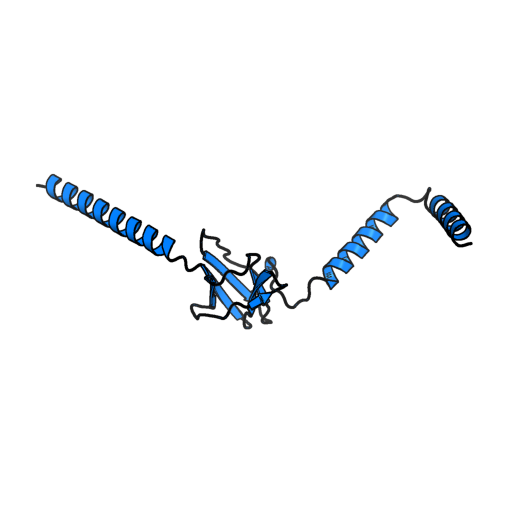 -6.408 -9.309 1.523 1.00 90.31 93 LYS A C 1
ATOM 743 O O . LYS A 1 93 ? -6.236 -8.957 0.357 1.00 90.31 93 LYS A O 1
ATOM 748 N N . ILE A 1 94 ? -5.502 -9.138 2.481 1.00 90.94 94 ILE A N 1
ATOM 749 C CA . ILE A 1 94 ? -4.155 -8.619 2.241 1.00 90.94 94 ILE A CA 1
ATOM 750 C C . ILE A 1 94 ? -3.255 -9.756 1.755 1.00 90.94 94 ILE A C 1
ATOM 752 O O . ILE A 1 94 ? -3.229 -10.851 2.324 1.00 90.94 94 ILE A O 1
ATOM 756 N N . TYR A 1 95 ? -2.491 -9.484 0.705 1.00 88.94 95 TYR A N 1
ATOM 757 C CA . TYR A 1 95 ? -1.489 -10.385 0.156 1.00 88.94 95 TYR A CA 1
ATOM 758 C C . TYR A 1 95 ? -0.089 -9.888 0.493 1.00 88.94 95 TYR A C 1
ATOM 760 O O . TYR A 1 95 ? 0.169 -8.690 0.580 1.00 88.94 95 TYR A O 1
ATOM 768 N N . ARG A 1 96 ? 0.839 -10.827 0.673 1.00 87.69 96 ARG A N 1
ATOM 769 C CA . ARG A 1 96 ? 2.252 -10.515 0.872 1.00 87.69 96 ARG A CA 1
ATOM 770 C C . ARG A 1 96 ? 2.908 -10.339 -0.495 1.00 87.69 96 ARG A C 1
ATOM 772 O O . ARG A 1 96 ? 2.996 -11.304 -1.251 1.00 87.69 96 ARG A O 1
ATOM 779 N N . VAL A 1 97 ? 3.357 -9.126 -0.791 1.00 82.44 97 VAL A N 1
ATOM 780 C CA . VAL A 1 97 ? 4.047 -8.758 -2.035 1.00 82.44 97 VAL A CA 1
ATOM 781 C C . VAL A 1 97 ? 5.542 -8.633 -1.751 1.00 82.44 97 VAL A C 1
ATOM 783 O O . VAL A 1 97 ? 5.941 -8.213 -0.663 1.00 82.44 97 VAL A O 1
ATOM 786 N N . ASP A 1 98 ? 6.379 -9.086 -2.686 1.00 79.00 98 ASP A N 1
ATOM 787 C CA . ASP A 1 98 ? 7.849 -9.049 -2.585 1.00 79.00 98 ASP A CA 1
ATOM 788 C C . ASP A 1 98 ? 8.410 -9.598 -1.263 1.00 79.00 98 ASP A C 1
ATOM 790 O O . ASP A 1 98 ? 9.449 -9.184 -0.753 1.00 79.00 98 ASP A O 1
ATOM 794 N N . GLY A 1 99 ? 7.686 -10.546 -0.663 1.00 76.19 99 GLY A N 1
ATOM 795 C CA . GLY A 1 99 ? 8.099 -11.247 0.544 1.00 76.19 99 GLY A CA 1
ATOM 796 C C . GLY A 1 99 ? 8.116 -10.418 1.829 1.00 76.19 99 GLY A C 1
ATOM 797 O O . GLY A 1 99 ? 8.318 -11.012 2.878 1.00 76.19 99 GLY A O 1
ATOM 798 N N . ILE A 1 100 ? 7.871 -9.111 1.841 1.00 77.56 100 ILE A N 1
ATOM 799 C CA . ILE A 1 100 ? 7.796 -8.321 3.094 1.00 77.56 100 ILE A CA 1
ATOM 800 C C . ILE A 1 100 ? 6.705 -7.253 3.078 1.00 77.56 100 ILE A C 1
ATOM 802 O O . ILE A 1 100 ? 6.274 -6.824 4.147 1.00 77.56 100 ILE A O 1
ATOM 806 N N . LEU A 1 101 ? 6.257 -6.852 1.891 1.00 86.31 101 LEU A N 1
ATOM 807 C CA . LEU A 1 101 ? 5.293 -5.783 1.707 1.00 86.31 101 LEU A CA 1
ATOM 808 C C . LEU A 1 101 ? 3.873 -6.335 1.730 1.00 86.31 101 LEU A C 1
ATOM 810 O O . LEU A 1 101 ? 3.636 -7.534 1.549 1.00 86.31 101 LEU A O 1
ATOM 814 N N . MET A 1 102 ? 2.924 -5.438 1.944 1.00 88.50 102 MET A N 1
ATOM 815 C CA . MET A 1 102 ? 1.504 -5.741 1.877 1.00 88.50 102 MET A CA 1
ATOM 816 C C . MET A 1 102 ? 0.945 -5.225 0.565 1.00 88.50 102 MET A C 1
ATOM 818 O O . MET A 1 102 ? 1.313 -4.148 0.111 1.00 88.50 102 MET A O 1
ATOM 822 N N . GLY A 1 103 ? 0.035 -5.971 -0.039 1.00 90.12 103 GLY A N 1
ATOM 823 C CA . GLY A 1 103 ? -0.654 -5.523 -1.230 1.00 90.12 103 GLY A CA 1
ATOM 824 C C . GLY A 1 103 ? -2.078 -6.028 -1.304 1.00 90.12 103 GLY A C 1
ATOM 825 O O . GLY A 1 103 ? -2.431 -7.064 -0.739 1.00 90.12 103 GLY A O 1
ATOM 826 N N . VAL A 1 104 ? -2.897 -5.264 -2.009 1.00 91.00 104 VAL A N 1
ATOM 827 C CA . VAL A 1 104 ? -4.300 -5.564 -2.266 1.00 91.00 104 VAL A CA 1
ATOM 828 C C . VAL A 1 104 ? -4.536 -5.425 -3.762 1.00 91.00 104 VAL A C 1
ATOM 830 O O . VAL A 1 104 ? -4.038 -4.494 -4.396 1.00 91.00 104 VAL A O 1
ATOM 833 N N . PHE A 1 105 ? -5.269 -6.378 -4.330 1.00 90.25 105 PHE A N 1
ATOM 834 C CA . PHE A 1 105 ? -5.702 -6.298 -5.716 1.00 90.25 105 PHE A CA 1
ATOM 835 C C . PHE A 1 105 ? -6.919 -5.378 -5.807 1.00 90.25 105 PHE A C 1
ATOM 837 O O . PHE A 1 105 ? -7.927 -5.633 -5.143 1.00 90.25 105 PHE A O 1
ATOM 844 N N . LEU A 1 106 ? -6.818 -4.318 -6.607 1.00 89.19 106 LEU A N 1
ATOM 845 C CA . LEU A 1 106 ? -7.909 -3.382 -6.821 1.00 89.19 106 LEU A CA 1
ATOM 846 C C . LEU A 1 106 ? -8.683 -3.780 -8.088 1.00 89.19 106 LEU A C 1
ATOM 848 O O . LEU A 1 106 ? -8.073 -3.903 -9.150 1.00 89.19 106 LEU A O 1
ATOM 852 N N . PRO A 1 107 ? -10.010 -3.983 -8.017 1.00 88.12 107 PRO A N 1
ATOM 853 C CA . PRO A 1 107 ? -10.816 -4.129 -9.222 1.00 88.12 107 PRO A CA 1
ATOM 854 C C . PRO A 1 107 ? -10.805 -2.830 -10.056 1.00 88.12 107 PRO A C 1
ATOM 856 O O . PRO A 1 107 ? -10.538 -1.755 -9.520 1.00 88.12 107 PRO A O 1
ATOM 859 N N . PRO A 1 108 ? -11.091 -2.905 -11.366 1.00 88.62 108 PRO A N 1
ATOM 860 C CA . PRO A 1 108 ? -11.148 -1.722 -12.216 1.00 88.62 108 PRO A CA 1
ATOM 861 C C . PRO A 1 108 ? -12.274 -0.783 -11.763 1.00 88.62 108 PRO A C 1
ATOM 863 O O . PRO A 1 108 ? -13.431 -1.193 -11.648 1.00 88.62 108 PRO A O 1
ATOM 866 N N . GLY A 1 109 ? -11.941 0.486 -11.541 1.00 88.12 109 GLY A N 1
ATOM 867 C CA . GLY A 1 109 ? -12.868 1.506 -11.073 1.00 88.12 109 GLY A CA 1
ATOM 868 C C . GLY A 1 109 ? -12.214 2.568 -10.193 1.00 88.12 109 GLY A C 1
ATOM 869 O O . GLY A 1 109 ? -10.994 2.645 -10.035 1.00 88.12 109 GLY A O 1
ATOM 870 N N . THR A 1 110 ? -13.059 3.426 -9.622 1.00 89.50 110 THR A N 1
ATOM 871 C CA . THR A 1 110 ? -12.658 4.340 -8.552 1.00 89.50 110 THR A CA 1
ATOM 872 C C . THR A 1 110 ? -13.083 3.738 -7.230 1.00 89.50 110 THR A C 1
ATOM 874 O O . THR A 1 110 ? -14.275 3.559 -6.995 1.00 89.50 110 THR A O 1
ATOM 877 N N . HIS A 1 111 ? -12.104 3.462 -6.380 1.00 90.44 111 HIS A N 1
ATOM 878 C CA . HIS A 1 111 ? -12.313 2.783 -5.117 1.00 90.44 111 HIS A CA 1
ATOM 879 C C . HIS A 1 111 ? -11.585 3.509 -3.997 1.00 90.44 111 HIS A C 1
ATOM 881 O O . HIS A 1 111 ? -10.480 4.038 -4.168 1.00 90.44 111 HIS A O 1
ATOM 887 N N . LYS A 1 112 ? -12.217 3.514 -2.831 1.00 91.56 112 LYS A N 1
ATOM 888 C CA . LYS A 1 112 ? -11.643 4.020 -1.596 1.00 91.56 112 LYS A CA 1
ATOM 889 C C . LYS A 1 112 ? -11.077 2.850 -0.809 1.00 91.56 112 LYS A C 1
ATOM 891 O O . LYS A 1 112 ? -11.808 1.936 -0.435 1.00 91.56 112 LYS A O 1
ATOM 896 N N . ILE A 1 113 ? -9.779 2.891 -0.546 1.00 91.69 113 ILE A N 1
ATOM 897 C CA . ILE A 1 113 ? -9.077 1.852 0.195 1.00 91.69 113 ILE A CA 1
ATOM 898 C C . ILE A 1 113 ? -8.720 2.381 1.574 1.00 91.69 113 ILE A C 1
ATOM 900 O O . ILE A 1 113 ? -8.134 3.455 1.707 1.00 91.69 113 ILE A O 1
ATOM 904 N N . LEU A 1 114 ? -9.061 1.600 2.591 1.00 90.44 114 LEU A N 1
ATOM 905 C CA . LEU A 1 114 ? -8.688 1.845 3.975 1.00 90.44 114 LEU A CA 1
ATOM 906 C C . LEU A 1 114 ? -7.846 0.674 4.469 1.00 90.44 114 LEU A C 1
ATOM 908 O O . LEU A 1 114 ? -8.320 -0.459 4.514 1.00 90.44 114 LEU A O 1
ATOM 912 N N . PHE A 1 115 ? -6.609 0.954 4.851 1.00 89.31 115 PHE A N 1
ATOM 913 C CA . PHE A 1 115 ? -5.784 0.054 5.642 1.00 89.31 115 PHE A CA 1
ATOM 914 C C . PHE A 1 115 ? -5.904 0.470 7.100 1.00 89.31 115 PHE A C 1
ATOM 916 O O . PHE A 1 115 ? -5.695 1.637 7.411 1.00 89.31 115 PHE A O 1
ATOM 923 N N . GLU A 1 116 ? -6.214 -0.466 7.984 1.00 88.44 116 GLU A N 1
ATOM 924 C CA . GLU A 1 116 ? -6.364 -0.225 9.417 1.00 88.44 116 GLU A CA 1
ATOM 925 C C . GLU A 1 116 ? -5.617 -1.308 10.190 1.00 88.44 116 GLU A C 1
ATOM 927 O O . GLU A 1 116 ? -5.719 -2.498 9.880 1.00 88.44 116 GLU A O 1
ATOM 932 N N . TYR A 1 117 ? -4.834 -0.895 11.176 1.00 85.19 117 TYR A N 1
ATOM 933 C CA . TYR A 1 117 ? -4.134 -1.790 12.076 1.00 85.19 117 TYR A CA 1
ATOM 934 C C . TYR A 1 117 ? -4.983 -2.028 13.325 1.00 85.19 117 TYR A C 1
ATOM 936 O O . TYR A 1 117 ? -5.249 -1.105 14.093 1.00 85.19 117 TYR A O 1
ATOM 944 N N . ASP A 1 118 ? -5.399 -3.277 13.523 1.00 81.25 118 ASP A N 1
ATOM 945 C CA . ASP A 1 118 ? -6.177 -3.700 14.684 1.00 81.25 118 ASP A CA 1
ATOM 946 C C . ASP A 1 118 ? -5.247 -3.858 15.900 1.00 81.25 118 ASP A C 1
ATOM 948 O 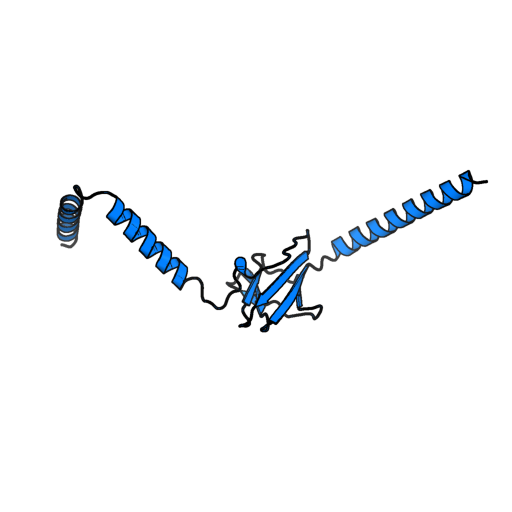O . ASP A 1 118 ? -4.571 -4.879 16.085 1.00 81.25 118 ASP A O 1
ATOM 952 N N . ASP A 1 119 ? -5.138 -2.797 16.696 1.00 73.69 119 ASP A N 1
ATOM 953 C CA . ASP A 1 119 ? -4.373 -2.800 17.939 1.00 73.69 119 ASP A CA 1
ATOM 954 C C . ASP A 1 119 ? -5.313 -2.859 19.149 1.00 73.69 119 ASP A C 1
ATOM 956 O O . ASP A 1 119 ? -5.897 -1.853 19.571 1.00 73.69 119 ASP A O 1
ATOM 960 N N . ASP A 1 120 ? -5.403 -4.052 19.745 1.00 68.50 120 ASP A N 1
ATOM 961 C CA . ASP A 1 120 ? -6.136 -4.323 20.987 1.00 68.50 120 ASP A CA 1
ATOM 962 C C . ASP A 1 120 ? -5.794 -3.313 22.102 1.00 68.50 120 ASP A C 1
ATOM 964 O O . ASP A 1 120 ? -6.648 -2.936 22.913 1.00 68.50 120 ASP A O 1
ATOM 968 N N . LEU A 1 121 ? -4.542 -2.843 22.158 1.00 61.72 121 LEU A N 1
ATOM 969 C CA . LEU A 1 121 ? -4.068 -1.915 23.182 1.00 61.72 121 LEU A CA 1
ATOM 970 C C . LEU A 1 121 ? -4.597 -0.492 22.949 1.00 61.72 121 LEU A C 1
ATOM 972 O O . LEU A 1 121 ? -4.926 0.236 23.891 1.00 61.72 121 LEU A O 1
ATOM 976 N N . LEU A 1 122 ? -4.696 -0.097 21.684 1.00 58.91 122 LEU A N 1
ATOM 977 C CA . LEU A 1 122 ? -5.120 1.229 21.245 1.00 58.91 122 LEU A CA 1
ATOM 978 C C . LEU A 1 122 ? -6.633 1.391 21.364 1.00 58.91 122 LEU A C 1
ATOM 980 O O . LEU A 1 122 ? -7.082 2.439 21.827 1.00 58.91 122 LEU A O 1
ATOM 984 N N . GLY A 1 123 ? -7.405 0.330 21.105 1.00 60.09 123 GLY A N 1
ATOM 985 C CA . GLY A 1 123 ? -8.828 0.283 21.451 1.00 60.09 123 GLY A CA 1
ATOM 986 C C . GLY A 1 123 ? -9.063 0.602 22.932 1.00 60.09 123 GLY A C 1
ATOM 987 O O . GLY A 1 123 ? -9.947 1.390 23.277 1.00 60.09 123 GLY A O 1
ATOM 988 N N . MET A 1 124 ? -8.199 0.092 23.817 1.00 59.72 124 MET A N 1
ATOM 989 C CA . MET A 1 124 ? -8.232 0.409 25.247 1.00 59.72 124 MET A CA 1
ATOM 990 C C . MET A 1 124 ? -7.925 1.889 25.530 1.00 59.72 124 MET A C 1
ATOM 992 O O . MET A 1 124 ? -8.645 2.537 26.294 1.00 59.72 124 MET A O 1
ATOM 996 N N . VAL A 1 125 ? -6.883 2.450 24.907 1.00 66.75 125 VAL A N 1
ATOM 997 C CA . VAL A 1 125 ? -6.498 3.865 25.070 1.00 66.75 125 VAL A CA 1
ATOM 998 C C . VAL A 1 125 ? -7.575 4.808 24.531 1.00 66.75 125 VAL A C 1
ATOM 1000 O O . VAL A 1 125 ? -7.872 5.822 25.167 1.00 66.75 125 VAL A O 1
ATOM 1003 N N . GLN A 1 126 ? -8.195 4.476 23.401 1.00 63.44 126 GLN A N 1
ATOM 1004 C CA . GLN A 1 126 ? -9.243 5.293 22.802 1.00 63.44 126 GLN A CA 1
ATOM 1005 C C . GLN A 1 126 ? -10.519 5.269 23.639 1.00 63.44 126 GLN A C 1
ATOM 1007 O O . GLN A 1 126 ? -11.070 6.322 23.951 1.00 63.44 126 GLN A O 1
ATOM 1012 N N . HIS A 1 127 ? -10.888 4.098 24.161 1.00 65.12 127 HIS A N 1
ATOM 1013 C CA . HIS A 1 127 ? -11.994 3.973 25.104 1.00 65.12 127 HIS A CA 1
ATOM 1014 C C . HIS A 1 127 ? -11.772 4.786 26.396 1.00 65.12 127 HIS A C 1
ATOM 1016 O O . HIS A 1 127 ? -12.711 5.355 26.960 1.00 65.12 127 HIS A O 1
ATOM 1022 N N . ILE A 1 128 ? -10.522 4.882 26.870 1.00 71.31 128 ILE A N 1
ATOM 1023 C CA . ILE A 1 128 ? -10.154 5.736 28.010 1.00 71.31 128 ILE A CA 1
ATOM 1024 C C . ILE A 1 128 ? -10.277 7.226 27.650 1.00 71.31 128 ILE A C 1
ATOM 1026 O O . ILE A 1 128 ? -10.819 7.994 28.450 1.00 71.31 128 ILE A O 1
ATOM 1030 N N . LYS A 1 129 ? -9.812 7.647 26.466 1.00 71.50 129 LYS A N 1
ATOM 1031 C CA . LYS A 1 129 ? -9.918 9.044 26.010 1.00 71.50 129 LYS A CA 1
ATOM 1032 C C . LYS A 1 129 ? -11.368 9.491 25.853 1.00 71.50 129 LYS A C 1
ATOM 1034 O O . LYS A 1 129 ? -11.708 10.560 26.354 1.00 71.50 129 LYS A O 1
ATOM 1039 N N . ASP A 1 130 ? -12.216 8.669 25.243 1.00 75.25 130 ASP A N 1
ATOM 1040 C CA . ASP A 1 130 ? -13.626 8.995 25.018 1.00 75.25 130 ASP A CA 1
ATOM 1041 C C . ASP A 1 130 ? -14.382 9.153 26.337 1.00 75.25 130 ASP A C 1
ATOM 1043 O O . ASP A 1 130 ? -15.119 10.125 26.522 1.00 75.25 130 ASP A O 1
ATOM 1047 N N . ARG A 1 131 ? -14.139 8.259 27.309 1.00 82.62 131 ARG A N 1
ATOM 1048 C CA . ARG A 1 131 ? -14.702 8.415 28.658 1.00 82.62 131 ARG A CA 1
ATOM 1049 C C . ARG A 1 131 ? -14.232 9.696 29.334 1.00 82.62 131 ARG A C 1
ATOM 1051 O O . ARG A 1 131 ? -15.058 10.445 29.844 1.00 82.62 131 ARG A O 1
ATOM 1058 N N . CYS A 1 132 ? -12.931 9.975 29.305 1.00 73.94 132 CYS A N 1
ATOM 1059 C CA . CYS A 1 132 ? -12.368 11.161 29.949 1.00 73.94 132 CYS A CA 1
ATOM 1060 C C . CYS A 1 132 ? -12.894 12.465 29.313 1.00 73.94 132 CYS A C 1
ATOM 1062 O O . CYS A 1 132 ? -13.195 13.440 30.009 1.00 73.94 132 CYS A O 1
ATOM 1064 N N . PHE A 1 133 ? -13.070 12.471 27.989 1.00 85.94 133 PHE A N 1
ATOM 1065 C CA . PHE A 1 133 ? -13.646 13.591 27.251 1.00 85.94 133 PHE A CA 1
ATOM 1066 C C . PHE A 1 133 ? -15.126 13.808 27.598 1.00 85.94 133 PHE A C 1
ATOM 1068 O O . PHE A 1 133 ? -15.525 14.933 27.908 1.00 85.94 133 PHE A O 1
ATOM 1075 N N . LEU A 1 134 ? -15.931 12.740 27.622 1.00 77.62 134 LEU A N 1
ATOM 1076 C CA . LEU A 1 134 ? -17.346 12.796 28.005 1.00 77.62 134 LEU A CA 1
ATOM 1077 C C . LEU A 1 134 ? -17.540 13.238 29.460 1.00 77.62 134 LEU A C 1
ATOM 1079 O O . LEU A 1 134 ? -18.441 14.030 29.742 1.00 77.62 134 LEU A O 1
ATOM 1083 N N . ASP A 1 135 ? -16.685 12.781 30.375 1.00 83.75 135 ASP A N 1
ATOM 1084 C CA . ASP A 1 135 ? -16.722 13.185 31.782 1.00 83.75 135 ASP A CA 1
ATOM 1085 C C . ASP A 1 135 ? -16.377 14.668 31.942 1.00 83.75 135 ASP A C 1
ATOM 1087 O O . ASP A 1 135 ? -17.080 15.403 32.639 1.00 83.75 135 ASP A O 1
ATOM 1091 N N . THR A 1 136 ? -15.360 15.150 31.224 1.00 77.44 136 THR A N 1
ATOM 1092 C CA . THR A 1 136 ? -15.003 16.575 31.203 1.00 77.44 136 THR A CA 1
ATOM 1093 C C . THR A 1 136 ? -16.148 17.420 30.642 1.00 77.44 136 THR A C 1
ATOM 1095 O O . THR A 1 136 ? -16.521 18.435 31.234 1.00 77.44 136 THR A O 1
ATOM 1098 N N . TYR A 1 137 ? -16.764 16.981 29.542 1.00 85.00 137 TYR A N 1
ATOM 1099 C CA . TYR A 1 137 ? -17.909 17.664 28.942 1.00 85.00 137 TYR A CA 1
ATOM 1100 C C . TYR A 1 137 ? -19.123 17.693 29.884 1.00 85.00 137 TYR A C 1
ATOM 1102 O O . TYR A 1 137 ? -19.767 18.734 30.025 1.00 85.00 137 TYR A O 1
ATOM 1110 N N . ARG A 1 138 ? -19.407 16.592 30.597 1.00 84.56 138 ARG A N 1
ATOM 1111 C CA . ARG A 1 138 ? -20.448 16.543 31.641 1.00 84.56 138 ARG A CA 1
ATOM 1112 C C . ARG A 1 138 ? -20.145 17.482 32.800 1.00 84.56 138 ARG A C 1
ATOM 1114 O O . ARG A 1 138 ? -21.048 18.164 33.267 1.00 84.56 138 ARG A O 1
ATOM 1121 N N . ILE A 1 139 ? -18.902 17.549 33.270 1.00 85.38 139 ILE A N 1
ATOM 1122 C CA . ILE A 1 139 ? -18.527 18.462 34.357 1.00 85.38 139 ILE A CA 1
ATOM 1123 C C . ILE A 1 139 ? -18.708 19.914 33.909 1.00 85.38 139 ILE A C 1
ATOM 1125 O O . ILE A 1 139 ? -19.321 20.699 34.627 1.00 85.38 139 ILE A O 1
ATOM 1129 N N . ILE A 1 140 ? -18.248 20.275 32.710 1.00 85.44 140 ILE A N 1
ATOM 1130 C CA . ILE A 1 140 ? -18.396 21.634 32.172 1.00 85.44 140 ILE A CA 1
ATOM 1131 C C . ILE A 1 140 ? -19.874 21.999 31.987 1.00 85.44 140 ILE A C 1
ATOM 1133 O O . ILE A 1 140 ? -20.275 23.101 32.363 1.00 85.44 140 ILE A O 1
ATOM 1137 N N . SER A 1 141 ? -20.700 21.088 31.464 1.00 79.69 141 SER A N 1
ATOM 1138 C CA . SER A 1 141 ? -22.132 21.348 31.278 1.00 79.69 141 SER A CA 1
ATOM 1139 C C . SER A 1 141 ? -22.869 21.510 32.612 1.00 79.69 141 SER A C 1
ATOM 1141 O O . SER A 1 141 ? -23.658 22.444 32.765 1.00 79.69 141 SER A O 1
ATOM 1143 N N . LEU A 1 142 ? -22.539 20.692 33.617 1.00 86.25 142 LEU A N 1
ATOM 1144 C CA . LEU A 1 142 ? -23.062 20.822 34.981 1.00 86.25 142 LEU A CA 1
ATOM 1145 C C . LEU A 1 142 ? -22.607 22.126 35.657 1.00 86.25 142 LEU A C 1
ATOM 1147 O O . LEU A 1 142 ? -23.391 22.772 36.355 1.00 86.25 142 LEU A O 1
ATOM 1151 N N . LEU A 1 143 ? -21.355 22.538 35.442 1.00 84.81 143 LEU A N 1
ATOM 1152 C CA . LEU A 1 143 ? -20.819 23.793 35.970 1.00 84.81 143 LEU A CA 1
ATOM 1153 C C . LEU A 1 143 ? -21.458 25.022 35.310 1.00 84.81 143 LEU A C 1
ATOM 1155 O O . LEU A 1 143 ? -21.682 26.013 36.002 1.00 84.81 143 LEU A O 1
ATOM 1159 N N . ASN A 1 144 ? -21.779 24.971 34.014 1.00 79.44 144 ASN A N 1
ATOM 1160 C CA . ASN A 1 144 ? -22.520 26.043 33.342 1.00 79.44 144 ASN A CA 1
ATOM 1161 C C . ASN A 1 144 ? -23.967 26.131 33.847 1.00 79.44 144 ASN A C 1
ATOM 1163 O O . ASN A 1 144 ? -24.419 27.215 34.200 1.00 79.44 144 ASN A O 1
ATOM 1167 N N . GLN A 1 145 ? -24.658 24.998 34.001 1.00 80.31 145 GLN A N 1
ATOM 1168 C CA . GLN A 1 145 ? -26.041 24.970 34.493 1.00 80.31 145 GLN A CA 1
ATOM 1169 C C . GLN A 1 145 ? -26.181 25.499 35.933 1.00 80.31 145 GLN A C 1
ATOM 1171 O O . GLN A 1 145 ? -27.205 26.075 36.295 1.00 80.31 145 GLN A O 1
ATOM 1176 N N . LYS A 1 146 ? -25.155 25.308 36.771 1.00 75.00 146 LYS A N 1
ATOM 1177 C CA . LYS A 1 146 ? -25.119 25.828 38.147 1.00 75.00 146 LYS A CA 1
ATOM 1178 C C . LYS A 1 146 ? -24.758 27.318 38.221 1.00 75.00 146 LYS A C 1
ATOM 1180 O O . LYS A 1 146 ? -25.004 27.929 39.250 1.00 75.00 146 LYS A O 1
ATOM 1185 N N . ARG A 1 147 ? -24.170 27.888 37.163 1.00 72.75 147 ARG A N 1
ATOM 1186 C CA . ARG A 1 147 ? -23.802 29.312 37.077 1.00 72.75 147 ARG A CA 1
ATOM 1187 C C . ARG A 1 147 ? -24.968 30.199 36.621 1.00 72.75 147 ARG A C 1
ATOM 1189 O O . ARG A 1 147 ? -24.940 31.396 36.866 1.00 72.75 147 ARG A O 1
ATOM 1196 N N . GLU A 1 148 ? -25.965 29.613 35.958 1.00 69.62 148 GLU A N 1
ATOM 1197 C CA . GLU A 1 148 ? -27.188 30.289 35.491 1.00 69.62 148 GLU A CA 1
ATOM 1198 C C . GLU A 1 148 ? -28.347 30.251 36.513 1.00 69.62 148 GLU A C 1
ATOM 1200 O O . GLU A 1 148 ? -29.435 30.749 36.226 1.00 69.62 148 GLU A O 1
ATOM 1205 N N . LYS A 1 149 ? -28.125 29.675 37.702 1.00 54.72 149 LYS A N 1
ATOM 1206 C CA . LYS A 1 149 ? -29.031 29.733 38.862 1.00 54.72 149 LYS A CA 1
ATOM 1207 C C . LYS A 1 149 ? -28.441 30.619 39.948 1.00 54.72 149 LYS A C 1
ATOM 1209 O O . LYS A 1 149 ? -29.246 31.304 40.613 1.00 54.72 149 LYS A O 1
#

Secondary structure (DSSP, 8-state):
-HHHHHHHHHHHHHHHHTTS-THHHHHHHHHHHHHHHHHHS-TTB--GGGEEEEEE-SSEEEEEEEESS--EEEEEEE--TTEEEEETTEEE--EEETTTEEEEEPPSEEEEEEEEE--HHHHHHHHHHHHHHHHHHHHHHHHHHHH--

Radius of gyration: 28.6 Å; chains: 1; bounding box: 76×46×67 Å

pLDDT: mean 79.3, std 9.27, range [54.72, 93.12]

Foldseek 3Di:
DVVVVVVVVVVVVCVVPVPPDPVVVVVVVVVVVVVVVVVVDDPQEDDPVQWDPWDDDPFKTKIKGAAQAWHKYKDAAFDDPQKWKDKQNHTFDWDDDPNTITIGTGDHGIIMMMIGGDDPVVVVVVVVVVVVVVVVVVVVVVVVVVVVD